Protein AF-A0A3N0ZU14-F1 (afdb_monomer_lite)

Sequence (178 aa):
MDIITRIRNKILKRQKFTYKHPNNILRYSILSLTILFWITGIISFVTLLDPFSIFGRISNTLLLPLYVYTNNILTSSLEFLNVYSLININHNNATLLVITLSLFYLFTVVVFSAFYGRQYCNLICPVGTFLGLLSRFSVLKITIDKDKCNLCGACEKVCKAYCIDSKNMKLDFDRCVS

Radius of gyration: 22.91 Å; chains: 1; bounding box: 48×40×72 Å

Secondary structure (DSSP, 8-state):
--HHHHHHHHHHSS---------HHHHHHHHHHHHHHHHTT-HHHHHHH-HHHHHHHHHHHHHHHHHHHHHHHHHHHHHTTT---SPPPPP----HHHHHHHHHHHHHHHHHHHHHTTHHHHHT-HHHHHHHHHHTT-S------TTT-----HHHHH-TT--EETTTTEE-TTT---

Structure (mmCIF, N/CA/C/O backbone):
data_AF-A0A3N0ZU14-F1
#
_entry.id   AF-A0A3N0ZU14-F1
#
loop_
_atom_site.group_PDB
_atom_site.id
_atom_site.type_symbol
_atom_site.label_atom_id
_atom_site.label_alt_id
_atom_site.label_comp_id
_atom_site.label_asym_id
_atom_site.label_entity_id
_atom_site.label_seq_id
_atom_site.pdbx_PDB_ins_code
_atom_site.Cartn_x
_atom_site.Cartn_y
_atom_site.Cartn_z
_atom_site.occupancy
_atom_site.B_iso_or_equiv
_atom_site.auth_seq_id
_atom_site.auth_comp_id
_atom_site.auth_asym_id
_atom_site.auth_atom_id
_atom_site.pdbx_PDB_model_num
ATOM 1 N N . MET A 1 1 ? -15.808 -12.442 0.387 1.00 51.56 1 MET A N 1
ATOM 2 C CA . MET A 1 1 ? -14.533 -13.112 0.737 1.00 51.56 1 MET A CA 1
ATOM 3 C C . MET A 1 1 ? -13.756 -13.303 -0.553 1.00 51.56 1 MET A C 1
ATOM 5 O O . MET A 1 1 ? -14.198 -14.077 -1.390 1.00 51.56 1 MET A O 1
ATOM 9 N N . ASP A 1 2 ? -12.661 -12.572 -0.745 1.00 63.81 2 ASP A N 1
ATOM 10 C CA . ASP A 1 2 ? -11.817 -12.672 -1.944 1.00 63.81 2 ASP A CA 1
ATOM 11 C C . ASP A 1 2 ? -11.182 -14.062 -2.088 1.00 63.81 2 ASP A C 1
ATOM 13 O O . ASP A 1 2 ? -10.878 -14.708 -1.076 1.00 63.81 2 ASP A O 1
ATOM 17 N N . ILE A 1 3 ? -10.913 -14.492 -3.330 1.00 68.38 3 ILE A N 1
ATOM 18 C CA . ILE A 1 3 ? -10.226 -15.760 -3.660 1.00 68.38 3 ILE A CA 1
ATOM 19 C C . ILE A 1 3 ? -8.973 -15.961 -2.790 1.00 68.38 3 ILE A C 1
ATOM 21 O O . ILE A 1 3 ? -8.776 -17.027 -2.208 1.00 68.38 3 ILE A O 1
ATOM 25 N N . ILE A 1 4 ? -8.193 -14.893 -2.606 1.00 66.75 4 ILE A N 1
ATOM 26 C CA . ILE A 1 4 ? -6.950 -14.880 -1.826 1.00 66.75 4 ILE A CA 1
ATOM 27 C C . ILE A 1 4 ? -7.231 -15.209 -0.354 1.00 66.75 4 ILE A C 1
ATOM 29 O O . ILE A 1 4 ? -6.570 -16.058 0.240 1.00 66.75 4 ILE A O 1
ATOM 33 N N . THR A 1 5 ? -8.269 -14.606 0.237 1.00 65.38 5 THR A N 1
ATOM 34 C CA . THR A 1 5 ? -8.667 -14.905 1.624 1.00 65.38 5 THR A CA 1
ATOM 35 C C . THR A 1 5 ? -9.225 -16.317 1.796 1.00 65.38 5 THR A C 1
ATOM 37 O O . THR A 1 5 ? -9.016 -16.927 2.844 1.00 65.38 5 THR A O 1
ATOM 40 N N . ARG A 1 6 ? -9.880 -16.873 0.768 1.00 66.19 6 ARG A N 1
ATOM 41 C CA . ARG A 1 6 ? -10.397 -18.248 0.781 1.00 66.19 6 ARG A CA 1
ATOM 42 C C . ARG A 1 6 ? -9.266 -19.277 0.730 1.00 66.19 6 ARG A C 1
ATOM 44 O O . ARG A 1 6 ? -9.274 -20.215 1.524 1.00 66.19 6 ARG A O 1
ATOM 51 N N . ILE A 1 7 ? -8.276 -19.066 -0.139 1.00 70.75 7 ILE A N 1
ATOM 52 C CA . ILE A 1 7 ? -7.064 -19.896 -0.232 1.00 70.75 7 ILE A CA 1
ATOM 53 C C . ILE A 1 7 ? -6.267 -19.809 1.073 1.00 70.75 7 ILE A C 1
ATOM 55 O O . ILE A 1 7 ? -5.935 -20.835 1.666 1.00 70.75 7 ILE A O 1
ATOM 59 N N . ARG A 1 8 ? -6.057 -18.595 1.594 1.00 67.56 8 ARG A N 1
ATOM 60 C CA . ARG A 1 8 ? -5.366 -18.373 2.869 1.00 67.56 8 ARG A CA 1
ATOM 61 C C . ARG A 1 8 ? -6.048 -19.089 4.032 1.00 67.56 8 ARG A C 1
ATOM 63 O O . ARG A 1 8 ? -5.374 -19.771 4.790 1.00 67.56 8 ARG A O 1
ATOM 70 N N . ASN A 1 9 ? -7.369 -18.980 4.176 1.00 65.56 9 ASN A N 1
ATOM 71 C CA . ASN A 1 9 ? -8.090 -19.652 5.263 1.00 65.56 9 ASN A CA 1
ATOM 72 C C . ASN A 1 9 ? -8.055 -21.185 5.129 1.00 65.56 9 ASN A C 1
ATOM 74 O O . ASN A 1 9 ? -8.101 -21.880 6.143 1.00 65.56 9 ASN A O 1
ATOM 78 N N . LYS A 1 10 ? -7.923 -21.708 3.902 1.00 68.69 10 LYS A N 1
ATOM 79 C CA . LYS A 1 10 ? -7.734 -23.141 3.640 1.00 68.69 10 LYS A CA 1
ATOM 80 C C . LYS A 1 10 ? -6.349 -23.631 4.090 1.00 68.69 10 LYS A C 1
ATOM 82 O O . LYS A 1 10 ? -6.257 -24.733 4.619 1.00 68.69 10 LYS A O 1
ATOM 87 N N . ILE A 1 11 ? -5.312 -22.802 3.932 1.00 69.31 11 ILE A N 1
ATOM 88 C CA . ILE A 1 11 ? -3.919 -23.120 4.297 1.00 69.31 11 ILE A CA 1
ATOM 89 C C . ILE A 1 11 ? -3.640 -22.853 5.787 1.00 69.31 11 ILE A C 1
ATOM 91 O O . ILE A 1 11 ? -3.083 -23.699 6.475 1.00 69.31 11 ILE A O 1
ATOM 95 N N . LEU A 1 12 ? -4.053 -21.697 6.313 1.00 64.50 12 LEU A N 1
ATOM 96 C CA . LEU A 1 12 ? -3.675 -21.212 7.6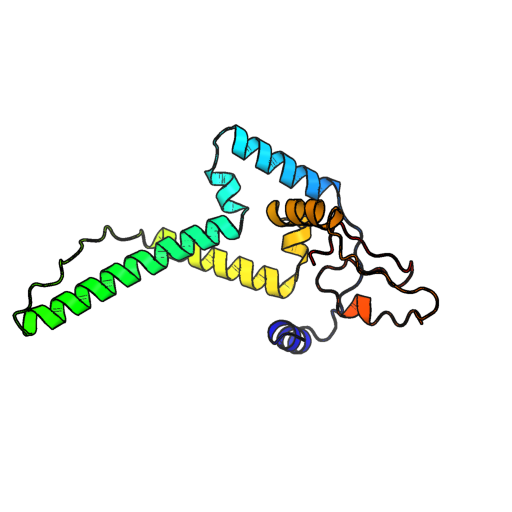49 1.00 64.50 12 LEU A CA 1
ATOM 97 C C . LEU A 1 12 ? -4.699 -21.506 8.757 1.00 64.50 12 LEU A C 1
ATOM 99 O O . LEU A 1 12 ? -4.413 -21.166 9.900 1.00 64.50 12 LEU A O 1
ATOM 103 N N . LYS A 1 13 ? -5.863 -22.105 8.439 1.00 54.28 13 LYS A N 1
ATOM 104 C CA . LYS A 1 13 ? -6.974 -22.610 9.296 1.00 54.28 13 LYS A CA 1
ATOM 105 C C . LYS A 1 13 ? -7.464 -21.785 10.514 1.00 54.28 13 LYS A C 1
ATOM 107 O O . LYS A 1 13 ? -8.543 -22.086 11.015 1.00 54.28 13 LYS A O 1
ATOM 112 N N . ARG A 1 14 ? -6.757 -20.769 11.024 1.00 55.06 14 ARG A N 1
ATOM 113 C CA . ARG A 1 14 ? -7.000 -20.173 12.354 1.00 55.06 14 ARG A CA 1
ATOM 114 C C . ARG A 1 14 ? -6.779 -18.667 12.493 1.00 55.06 14 ARG A C 1
ATOM 116 O O . ARG A 1 14 ? -7.249 -18.114 13.482 1.00 55.06 14 ARG A O 1
ATOM 123 N N . GLN A 1 15 ? -6.144 -17.969 11.554 1.00 58.25 15 GLN A N 1
ATOM 124 C CA . GLN A 1 15 ? -5.948 -16.522 11.721 1.00 58.25 15 GLN A CA 1
ATOM 125 C C . GLN A 1 15 ? -7.158 -15.718 11.233 1.00 58.25 15 GLN A C 1
ATOM 127 O O . GLN A 1 15 ? -7.334 -15.457 10.0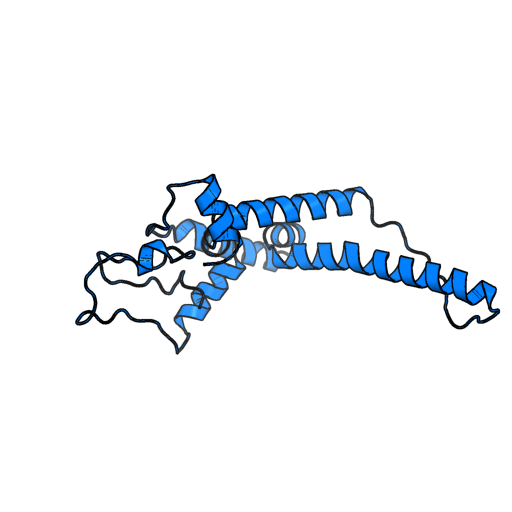41 1.00 58.25 15 GLN A O 1
ATOM 132 N N . LYS A 1 16 ? -8.006 -15.331 12.189 1.00 66.06 16 LYS A N 1
ATOM 133 C CA . LYS A 1 16 ? -9.033 -14.301 12.006 1.00 66.06 16 LYS A CA 1
ATOM 134 C C . LYS A 1 16 ? -8.376 -12.933 12.192 1.00 66.06 16 LYS A C 1
ATOM 136 O O . LYS A 1 16 ? -7.474 -12.795 13.012 1.00 66.06 16 LYS A O 1
ATOM 141 N N . PHE A 1 17 ? -8.803 -11.942 11.415 1.00 74.88 17 PHE A N 1
ATOM 142 C CA . PHE A 1 17 ? -8.347 -10.570 11.611 1.00 74.88 17 PHE A CA 1
ATOM 143 C C . PHE A 1 17 ? -8.814 -10.101 13.005 1.00 74.88 17 PHE A C 1
ATOM 145 O O . PHE A 1 17 ? -9.983 -10.266 13.339 1.00 74.88 17 PHE A O 1
ATOM 152 N N . THR A 1 18 ? -7.903 -9.609 13.845 1.00 76.62 18 THR A N 1
ATOM 153 C CA . THR A 1 18 ? -8.192 -9.127 15.210 1.00 76.62 18 THR A CA 1
ATOM 154 C C . THR A 1 18 ? -7.583 -7.757 15.400 1.00 76.62 18 THR A C 1
ATOM 156 O O . THR A 1 18 ? -6.423 -7.565 15.026 1.00 76.62 18 THR A O 1
ATOM 159 N N . TYR A 1 19 ? -8.325 -6.831 15.997 1.00 81.12 19 TYR A N 1
ATOM 160 C CA . TYR A 1 19 ? -7.886 -5.458 16.203 1.00 81.12 19 TYR A CA 1
ATOM 161 C C . TYR A 1 19 ? -6.466 -5.392 16.789 1.00 81.12 19 TYR A C 1
ATOM 163 O O . TYR A 1 19 ? -6.117 -6.121 17.719 1.00 81.12 19 TYR A O 1
ATOM 171 N N . LYS A 1 20 ? -5.630 -4.520 16.218 1.00 80.00 20 LYS A N 1
ATOM 172 C CA . LYS A 1 20 ? -4.247 -4.305 16.658 1.00 80.00 20 LYS A CA 1
ATOM 173 C C . LYS A 1 20 ? -4.043 -2.820 16.909 1.00 80.00 20 LYS A C 1
ATOM 175 O O . LYS A 1 20 ? -4.450 -2.007 16.084 1.00 80.00 20 LYS A O 1
ATOM 180 N N . HIS A 1 21 ? -3.399 -2.456 18.013 1.00 76.12 21 HIS A N 1
ATOM 181 C CA . HIS A 1 21 ? -3.142 -1.052 18.342 1.00 76.12 21 HIS A CA 1
ATOM 182 C C . HIS A 1 21 ? -2.187 -0.407 17.313 1.00 76.12 21 HIS A C 1
ATOM 184 O O . HIS A 1 21 ? -1.298 -1.107 16.811 1.00 76.12 21 HIS A O 1
ATOM 190 N N . PRO A 1 22 ? -2.360 0.877 16.939 1.00 73.38 22 PRO A N 1
ATOM 191 C CA . PRO A 1 22 ? -1.474 1.511 15.975 1.00 73.38 22 PRO A CA 1
ATOM 192 C C . PRO A 1 22 ? -0.175 1.988 16.627 1.00 73.38 22 PRO A C 1
ATOM 194 O O . PRO A 1 22 ? -0.191 2.594 17.698 1.00 73.38 22 PRO A O 1
ATOM 197 N N . ASN A 1 23 ? 0.940 1.797 15.916 1.00 79.00 23 ASN A N 1
ATOM 198 C CA . ASN A 1 23 ? 2.221 2.423 16.240 1.00 79.00 23 ASN A CA 1
ATOM 199 C C . ASN A 1 23 ? 2.379 3.704 15.414 1.00 79.00 23 ASN A C 1
ATOM 201 O O . ASN A 1 23 ? 3.043 3.711 14.376 1.00 79.00 23 ASN A O 1
ATOM 205 N N . ASN A 1 24 ? 1.761 4.791 15.879 1.00 78.56 24 ASN A N 1
ATOM 206 C CA . ASN A 1 24 ? 1.780 6.084 15.185 1.00 78.56 24 ASN A CA 1
ATOM 207 C C . ASN A 1 24 ? 3.207 6.628 14.988 1.00 78.56 24 ASN A C 1
ATOM 209 O O . ASN A 1 24 ? 3.485 7.241 13.963 1.00 78.56 24 ASN A O 1
ATOM 213 N N . ILE A 1 25 ? 4.123 6.335 15.918 1.00 84.06 25 ILE A N 1
ATOM 214 C CA . ILE A 1 25 ? 5.535 6.744 15.843 1.00 84.06 25 ILE A CA 1
ATOM 215 C C . ILE A 1 25 ? 6.195 6.227 14.560 1.00 84.06 25 ILE A C 1
ATOM 217 O O . ILE A 1 25 ? 6.768 7.008 13.808 1.00 84.06 25 ILE A O 1
ATOM 221 N N . LEU A 1 26 ? 6.070 4.927 14.270 1.00 80.81 26 LEU A N 1
ATOM 222 C CA . LEU A 1 26 ? 6.661 4.323 13.069 1.00 80.81 26 LEU A CA 1
ATOM 223 C C . LEU A 1 26 ? 6.053 4.910 11.796 1.00 80.81 26 LEU A C 1
ATOM 225 O O . LEU A 1 26 ? 6.763 5.226 10.847 1.00 80.81 26 LEU A O 1
ATOM 229 N N . ARG A 1 27 ? 4.735 5.107 11.810 1.00 79.38 27 ARG A N 1
ATOM 230 C CA . ARG A 1 27 ? 3.978 5.618 10.671 1.00 79.38 27 ARG A CA 1
ATOM 231 C C . ARG A 1 27 ? 4.424 7.029 10.270 1.00 79.38 27 ARG A C 1
ATOM 233 O O . ARG A 1 27 ? 4.731 7.274 9.105 1.00 79.38 27 ARG A O 1
ATOM 240 N N . TYR A 1 28 ? 4.499 7.943 11.237 1.00 84.50 28 TYR A N 1
ATOM 241 C CA . TYR A 1 28 ? 4.945 9.315 10.986 1.00 84.50 28 TYR A CA 1
ATOM 242 C C . TYR A 1 28 ? 6.455 9.409 10.756 1.00 84.50 28 TYR A C 1
ATOM 244 O O . TYR A 1 28 ? 6.885 10.260 9.983 1.00 84.50 28 TYR A O 1
ATOM 252 N N . SER A 1 29 ? 7.254 8.520 11.356 1.00 84.88 29 SER A N 1
ATOM 253 C CA . SER A 1 29 ? 8.693 8.433 11.085 1.00 84.88 29 SER A CA 1
ATOM 254 C C . SER A 1 29 ? 8.967 8.072 9.624 1.00 84.88 29 SER A C 1
ATOM 256 O O . SER A 1 29 ? 9.731 8.777 8.969 1.00 84.88 29 SER A O 1
ATOM 258 N N . ILE A 1 30 ? 8.289 7.052 9.083 1.00 83.00 30 ILE A N 1
ATOM 259 C CA . ILE A 1 30 ? 8.439 6.646 7.678 1.00 83.00 30 ILE A CA 1
ATOM 260 C C . ILE A 1 30 ? 7.966 7.759 6.737 1.00 83.00 30 ILE A C 1
ATOM 262 O O . ILE A 1 30 ? 8.676 8.092 5.792 1.00 83.00 30 ILE A O 1
ATOM 266 N N . LEU A 1 31 ? 6.815 8.385 7.015 1.00 83.19 31 LEU A N 1
ATOM 267 C CA . LEU A 1 31 ? 6.319 9.496 6.197 1.00 83.19 31 LEU A CA 1
ATOM 268 C C . LEU A 1 31 ? 7.277 10.699 6.224 1.00 83.19 31 LEU A C 1
ATOM 270 O O . LEU A 1 31 ? 7.630 11.221 5.169 1.00 83.19 31 LEU A O 1
ATOM 274 N N . SER A 1 32 ? 7.757 11.101 7.403 1.00 85.88 32 SER A N 1
ATOM 275 C CA . SER A 1 32 ? 8.721 12.200 7.543 1.00 85.88 32 SER A CA 1
ATOM 276 C C . SER A 1 32 ? 10.026 11.907 6.797 1.00 85.88 32 SER A C 1
ATOM 278 O O . SER A 1 32 ? 10.504 12.736 6.023 1.00 85.88 32 SER A O 1
ATOM 280 N N . LEU A 1 33 ? 10.553 10.686 6.942 1.00 86.19 33 LEU A N 1
ATOM 281 C CA . LEU A 1 33 ? 11.754 10.238 6.243 1.00 86.19 33 LEU A CA 1
ATOM 282 C C . LEU A 1 33 ? 11.568 10.267 4.717 1.00 86.19 33 LEU A C 1
ATOM 284 O O . LEU A 1 33 ? 12.461 10.708 3.997 1.00 86.19 33 LEU A O 1
ATOM 288 N N . THR A 1 34 ? 10.401 9.849 4.216 1.00 80.44 34 THR A N 1
ATOM 289 C CA . THR A 1 34 ? 10.111 9.893 2.773 1.00 80.44 34 THR A CA 1
ATOM 290 C C . THR A 1 34 ? 10.028 11.317 2.235 1.00 80.44 34 THR A C 1
ATOM 292 O O . THR A 1 34 ? 10.580 11.582 1.172 1.00 80.44 34 THR A O 1
ATOM 295 N N . ILE A 1 35 ? 9.432 12.252 2.985 1.00 83.12 35 ILE A N 1
ATOM 296 C CA . ILE A 1 35 ? 9.383 13.674 2.613 1.00 83.12 35 ILE A CA 1
ATOM 297 C C . ILE A 1 35 ? 10.794 14.271 2.590 1.00 83.12 35 ILE A C 1
ATOM 299 O O . ILE A 1 35 ? 11.144 14.972 1.644 1.00 83.12 35 ILE A O 1
ATOM 303 N N . LEU A 1 36 ? 11.629 13.950 3.582 1.00 85.44 36 LEU A N 1
ATOM 304 C CA . LEU A 1 36 ? 13.026 14.390 3.635 1.00 85.44 36 LEU A CA 1
ATOM 305 C C . LEU A 1 36 ? 13.833 13.906 2.428 1.00 85.44 36 LEU A C 1
ATOM 307 O O . LEU A 1 36 ? 14.517 14.709 1.800 1.00 85.44 36 LEU A O 1
ATOM 311 N N . PHE A 1 37 ? 13.731 12.623 2.067 1.00 82.12 37 PHE A N 1
ATOM 312 C CA . PHE A 1 37 ? 14.411 12.095 0.880 1.00 82.12 37 PHE A CA 1
ATOM 313 C C . PHE A 1 37 ? 13.889 12.691 -0.430 1.00 82.12 37 PHE A C 1
ATOM 315 O O . PHE A 1 37 ? 14.648 12.837 -1.389 1.00 82.12 37 PHE A O 1
ATOM 322 N N . TRP A 1 38 ? 12.605 13.050 -0.469 1.00 78.69 38 TRP A N 1
ATOM 323 C CA . TRP A 1 38 ? 12.013 13.737 -1.611 1.00 78.69 38 TRP A CA 1
ATOM 324 C C . TRP 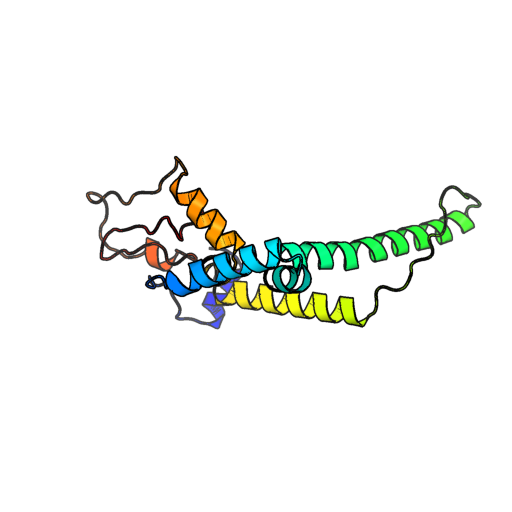A 1 38 ? 12.580 15.157 -1.762 1.00 78.69 38 TRP A C 1
ATOM 326 O O . TRP A 1 38 ? 12.972 15.541 -2.861 1.00 78.69 38 TRP A O 1
ATOM 336 N N . ILE A 1 39 ? 12.719 15.901 -0.656 1.00 83.69 39 ILE A N 1
ATOM 337 C CA . ILE A 1 39 ? 13.303 17.255 -0.630 1.00 83.69 39 ILE A CA 1
ATOM 338 C C . ILE A 1 39 ? 14.794 17.241 -0.994 1.00 83.69 39 ILE A C 1
ATOM 340 O O . ILE A 1 39 ? 15.262 18.128 -1.701 1.00 83.69 39 ILE A O 1
ATOM 344 N N . THR A 1 40 ? 15.550 16.240 -0.537 1.00 83.62 40 THR A N 1
ATOM 345 C CA . THR A 1 40 ? 16.998 16.145 -0.799 1.00 83.62 40 THR A CA 1
ATOM 346 C C . THR A 1 40 ? 17.332 15.647 -2.209 1.00 83.62 40 THR A C 1
ATOM 348 O O . THR A 1 40 ? 18.505 15.590 -2.571 1.00 83.62 40 THR A O 1
ATOM 351 N N . GLY A 1 41 ? 16.328 15.284 -3.018 1.00 75.19 41 GLY A N 1
ATOM 352 C CA . GLY A 1 41 ? 16.513 14.807 -4.392 1.00 75.19 41 GLY A CA 1
ATOM 353 C C . GLY A 1 41 ? 17.015 13.362 -4.501 1.00 75.19 41 GLY A C 1
ATOM 354 O O . GLY A 1 41 ? 17.325 12.896 -5.599 1.00 75.19 41 GLY A O 1
ATOM 355 N N . ILE A 1 42 ? 17.067 12.610 -3.395 1.00 74.06 42 ILE A N 1
ATOM 356 C CA . ILE A 1 42 ? 17.527 11.212 -3.368 1.00 74.06 42 ILE A CA 1
ATOM 357 C C . ILE A 1 42 ? 16.338 10.290 -3.682 1.00 74.06 42 ILE A C 1
ATOM 359 O O . ILE A 1 42 ? 15.816 9.545 -2.851 1.00 74.06 42 ILE A O 1
ATOM 363 N N . ILE A 1 43 ? 15.898 10.341 -4.939 1.00 68.75 43 ILE A N 1
ATOM 364 C CA . ILE A 1 43 ? 14.711 9.630 -5.446 1.00 68.75 43 ILE A CA 1
ATOM 365 C C . ILE A 1 43 ? 14.896 8.097 -5.429 1.00 68.75 43 ILE A C 1
ATOM 367 O O . ILE A 1 43 ? 13.925 7.340 -5.365 1.00 68.75 43 ILE A O 1
ATOM 371 N N . SER A 1 44 ? 16.134 7.602 -5.420 1.00 65.56 44 SER A N 1
ATOM 372 C CA . SER A 1 44 ? 16.448 6.166 -5.468 1.00 65.56 44 SER A CA 1
ATOM 373 C C . SER A 1 44 ? 15.990 5.371 -4.236 1.00 65.56 44 SER A C 1
ATOM 375 O O . SER A 1 44 ? 15.626 4.208 -4.373 1.00 65.56 44 SER A O 1
ATOM 377 N N . PHE A 1 45 ? 15.961 5.977 -3.045 1.00 62.78 45 PHE A N 1
ATOM 378 C CA . PHE A 1 45 ? 15.523 5.290 -1.819 1.00 62.78 45 PHE A CA 1
ATOM 379 C C . PHE A 1 45 ? 13.999 5.302 -1.649 1.00 62.78 45 PHE A C 1
ATOM 381 O O . PHE A 1 45 ? 13.409 4.292 -1.269 1.00 62.78 45 PHE A O 1
ATOM 388 N N . VAL A 1 46 ? 13.350 6.414 -2.002 1.00 63.16 46 VAL A N 1
ATOM 389 C CA . VAL A 1 46 ? 11.881 6.542 -1.986 1.00 63.16 46 VAL A CA 1
ATOM 390 C C . VAL A 1 46 ? 11.250 5.583 -2.996 1.00 63.16 46 VAL A C 1
ATOM 392 O O . VAL A 1 46 ? 10.299 4.869 -2.689 1.00 63.16 46 VAL A O 1
ATOM 395 N N . THR A 1 47 ? 11.862 5.459 -4.176 1.00 63.41 47 THR A N 1
ATOM 396 C CA . THR A 1 47 ? 11.394 4.530 -5.212 1.00 63.41 47 THR A CA 1
ATOM 397 C C . THR A 1 47 ? 11.516 3.056 -4.833 1.00 63.41 47 THR A C 1
ATOM 399 O O . THR A 1 47 ? 10.838 2.257 -5.464 1.00 63.41 47 THR A O 1
ATOM 402 N N . LEU A 1 48 ? 12.311 2.679 -3.822 1.00 62.59 48 LEU A N 1
ATOM 403 C CA . LEU A 1 48 ? 12.379 1.300 -3.319 1.00 62.59 48 LEU A CA 1
ATOM 404 C C . LEU A 1 48 ? 11.278 0.986 -2.284 1.00 62.59 48 LEU A C 1
ATOM 406 O O . LEU A 1 48 ? 10.837 -0.159 -2.149 1.00 62.59 48 LEU A O 1
ATOM 410 N N . LEU A 1 49 ? 10.849 1.999 -1.528 1.00 62.84 49 LEU A N 1
ATOM 411 C CA . LEU A 1 49 ? 9.828 1.860 -0.487 1.00 62.84 49 LEU A CA 1
ATOM 412 C C . LEU A 1 49 ? 8.402 1.968 -1.043 1.00 62.84 49 LEU A C 1
ATOM 414 O O . LEU A 1 49 ? 7.475 1.416 -0.450 1.00 62.84 49 LEU A O 1
ATOM 418 N N . ASP A 1 50 ? 8.230 2.649 -2.179 1.00 68.25 50 ASP A N 1
ATOM 419 C CA . ASP A 1 50 ? 6.921 2.874 -2.781 1.00 68.25 50 ASP A CA 1
ATOM 420 C C . ASP A 1 50 ? 6.533 1.765 -3.773 1.00 68.25 50 ASP A C 1
ATOM 422 O O . ASP A 1 50 ? 7.063 1.713 -4.891 1.00 68.25 50 ASP A O 1
ATOM 426 N N . PRO A 1 51 ? 5.529 0.924 -3.449 1.00 64.94 51 PRO A N 1
ATOM 427 C CA . PRO A 1 51 ? 5.085 -0.147 -4.341 1.00 64.94 51 PRO A CA 1
ATOM 428 C C . PRO A 1 51 ? 4.559 0.388 -5.683 1.00 64.94 51 PRO A C 1
ATOM 430 O O . PRO A 1 51 ? 4.648 -0.303 -6.695 1.00 64.94 51 PRO A O 1
ATOM 433 N N . PHE A 1 52 ? 4.064 1.632 -5.719 1.00 65.12 52 PHE A N 1
ATOM 434 C CA . PHE A 1 52 ? 3.610 2.297 -6.944 1.00 65.12 52 PHE A CA 1
ATOM 435 C C . PHE A 1 52 ? 4.761 2.668 -7.885 1.00 65.12 52 PHE A C 1
ATOM 437 O O . PHE A 1 52 ? 4.659 2.447 -9.091 1.00 65.12 52 PHE A O 1
ATOM 444 N N . SER A 1 53 ? 5.874 3.173 -7.349 1.00 68.69 53 SER A N 1
ATOM 445 C CA . SER A 1 53 ? 7.062 3.494 -8.152 1.00 68.69 53 SER A CA 1
ATOM 446 C C . SER A 1 53 ? 7.678 2.235 -8.756 1.00 68.69 53 SER A C 1
ATOM 448 O O . SER A 1 53 ? 8.095 2.231 -9.915 1.00 68.69 53 SER A O 1
ATOM 450 N N . ILE A 1 54 ? 7.680 1.139 -7.997 1.00 70.38 54 ILE A N 1
ATOM 451 C CA . ILE A 1 54 ? 8.196 -0.147 -8.470 1.00 70.38 54 ILE A CA 1
ATOM 452 C C . ILE A 1 54 ? 7.259 -0.762 -9.494 1.00 70.38 54 ILE A C 1
ATOM 454 O O . ILE A 1 54 ? 7.734 -1.236 -10.521 1.00 70.38 54 ILE A O 1
ATOM 458 N N . PHE A 1 55 ? 5.944 -0.671 -9.292 1.00 70.56 55 PHE A N 1
ATOM 459 C CA . PHE A 1 55 ? 4.974 -1.062 -10.310 1.00 70.56 55 PHE A CA 1
ATOM 460 C C . PHE A 1 55 ? 5.171 -0.292 -11.623 1.00 70.56 55 PHE A C 1
ATOM 462 O O . PHE A 1 55 ? 5.165 -0.903 -12.691 1.00 70.56 55 PHE A O 1
ATOM 469 N N . GLY A 1 56 ? 5.407 1.023 -11.562 1.00 71.44 56 GLY A N 1
ATOM 470 C CA . GLY A 1 56 ? 5.705 1.838 -12.742 1.00 71.44 56 GLY A CA 1
ATOM 471 C C . GLY A 1 56 ? 6.981 1.387 -13.458 1.00 71.44 56 GLY A C 1
ATOM 472 O O . GLY A 1 56 ? 6.978 1.220 -14.676 1.00 71.44 56 GLY A O 1
ATOM 473 N N . ARG A 1 57 ? 8.054 1.100 -12.707 1.00 72.25 57 ARG A N 1
ATOM 474 C CA . ARG A 1 57 ? 9.309 0.570 -13.266 1.00 72.25 57 ARG A CA 1
ATOM 475 C C . ARG A 1 57 ? 9.126 -0.816 -13.865 1.00 72.25 57 ARG A C 1
ATOM 477 O O . ARG A 1 57 ? 9.537 -1.013 -14.998 1.00 72.25 57 ARG A O 1
ATOM 484 N N . ILE A 1 58 ? 8.471 -1.741 -13.169 1.00 70.31 58 ILE A N 1
ATOM 485 C CA . ILE A 1 58 ? 8.133 -3.077 -13.679 1.00 70.31 58 ILE A CA 1
ATOM 486 C C . ILE A 1 58 ? 7.341 -2.959 -14.982 1.00 70.31 58 ILE A C 1
ATOM 488 O O . ILE A 1 58 ? 7.692 -3.599 -15.968 1.00 70.31 58 ILE A O 1
ATOM 492 N N . SER A 1 59 ? 6.306 -2.115 -14.993 1.00 76.31 59 SER A N 1
ATOM 493 C CA . SER A 1 59 ? 5.443 -1.915 -16.157 1.00 76.31 59 SER A CA 1
ATOM 494 C C . SER A 1 59 ? 6.246 -1.397 -17.340 1.00 76.31 59 SER A C 1
ATOM 496 O O . SER A 1 59 ? 6.165 -1.976 -18.413 1.00 76.31 59 SER A O 1
ATOM 498 N N . ASN A 1 60 ? 7.093 -0.385 -17.145 1.00 73.25 60 ASN A N 1
ATOM 499 C CA . ASN A 1 60 ? 7.938 0.122 -18.225 1.00 73.25 60 ASN A CA 1
ATOM 500 C C . ASN A 1 60 ? 8.982 -0.916 -18.670 1.00 73.25 60 ASN A C 1
ATOM 502 O O . ASN A 1 60 ? 9.181 -1.120 -19.859 1.00 73.25 60 ASN A O 1
ATOM 506 N N . THR A 1 61 ? 9.598 -1.631 -17.727 1.00 73.69 61 THR A N 1
ATOM 507 C CA . THR A 1 61 ? 10.640 -2.632 -18.018 1.00 73.69 61 THR A CA 1
ATOM 508 C C . THR A 1 61 ? 10.082 -3.871 -18.724 1.00 73.69 61 THR A C 1
ATOM 510 O O . THR A 1 61 ? 10.835 -4.554 -19.402 1.00 73.69 61 THR A O 1
ATOM 513 N N . LEU A 1 62 ? 8.788 -4.179 -18.588 1.00 72.81 62 LEU A N 1
ATOM 514 C CA . LEU A 1 62 ? 8.139 -5.307 -19.269 1.00 72.81 62 LEU A CA 1
ATOM 515 C C . LEU A 1 62 ? 7.386 -4.891 -20.537 1.00 72.81 62 LEU A C 1
ATOM 517 O O . LEU A 1 62 ? 7.502 -5.566 -21.555 1.00 72.81 62 LEU A O 1
ATOM 521 N N . LEU A 1 63 ? 6.621 -3.797 -20.499 1.00 78.12 63 LEU A N 1
ATOM 522 C CA . LEU A 1 63 ? 5.765 -3.384 -21.616 1.00 78.12 63 LEU A CA 1
ATOM 523 C C . LEU A 1 63 ? 6.573 -2.828 -22.787 1.00 78.12 63 LEU A C 1
ATOM 525 O O . LEU A 1 63 ? 6.229 -3.114 -23.929 1.00 78.12 63 LEU A O 1
ATOM 529 N N . LEU A 1 64 ? 7.653 -2.082 -22.526 1.00 77.62 64 LEU A N 1
ATOM 530 C CA . LEU A 1 64 ? 8.512 -1.539 -23.584 1.00 77.62 64 LEU A CA 1
ATOM 531 C C . LEU A 1 64 ? 9.185 -2.639 -24.420 1.00 77.62 64 LEU A C 1
ATOM 533 O O . LEU A 1 64 ? 9.022 -2.612 -25.640 1.00 77.62 64 LEU A O 1
ATOM 537 N N . PRO A 1 65 ? 9.887 -3.632 -23.835 1.00 75.94 65 PRO A N 1
ATOM 538 C CA . PRO A 1 65 ? 10.486 -4.685 -24.644 1.00 75.94 65 PRO A CA 1
ATOM 539 C C . PRO A 1 65 ? 9.446 -5.580 -25.299 1.00 75.94 65 PRO A C 1
ATOM 541 O O . PRO A 1 65 ? 9.666 -6.008 -26.427 1.00 75.94 65 PRO A O 1
ATOM 544 N N . LEU A 1 66 ? 8.305 -5.823 -24.646 1.00 78.38 66 LEU A N 1
ATOM 545 C CA . LEU A 1 66 ? 7.205 -6.558 -25.263 1.00 78.38 66 LEU A CA 1
ATOM 546 C C . LEU A 1 66 ? 6.702 -5.831 -26.518 1.00 78.38 66 LEU A C 1
ATOM 548 O O . LEU A 1 66 ? 6.559 -6.464 -27.556 1.00 78.38 66 LEU A O 1
ATOM 552 N N . TYR A 1 67 ? 6.493 -4.513 -26.437 1.00 82.12 67 TYR A N 1
ATOM 553 C CA . TYR A 1 67 ? 6.054 -3.685 -27.561 1.00 82.12 67 TYR A CA 1
ATOM 554 C C . TYR A 1 67 ? 7.071 -3.667 -28.707 1.00 82.12 67 TYR A C 1
ATOM 556 O O . TYR A 1 67 ? 6.703 -3.805 -29.870 1.00 82.12 67 TYR A O 1
ATOM 564 N N . VAL A 1 68 ? 8.363 -3.526 -28.397 1.00 80.25 68 VAL A N 1
ATOM 565 C CA . VAL A 1 68 ? 9.403 -3.536 -29.434 1.00 80.25 68 VAL A CA 1
ATOM 566 C C . VAL A 1 68 ? 9.537 -4.924 -30.064 1.00 80.25 68 VAL A C 1
ATOM 568 O O . VAL A 1 68 ? 9.657 -5.035 -31.280 1.00 80.25 68 VAL A O 1
ATOM 571 N N . TYR A 1 69 ? 9.449 -5.990 -29.268 1.00 81.69 69 TYR A N 1
ATOM 572 C CA . TYR A 1 69 ? 9.496 -7.363 -29.765 1.00 81.69 69 TYR A CA 1
ATOM 573 C C . TYR A 1 69 ? 8.306 -7.690 -30.673 1.00 81.69 69 TYR A C 1
ATOM 575 O O . TYR A 1 69 ? 8.500 -8.241 -31.756 1.00 81.69 69 TYR A O 1
ATOM 583 N N . THR A 1 70 ? 7.082 -7.312 -30.283 1.00 80.44 70 THR A N 1
ATOM 584 C CA . THR A 1 70 ? 5.901 -7.504 -31.135 1.00 80.44 70 THR A CA 1
ATOM 585 C C . THR A 1 70 ? 6.005 -6.680 -32.411 1.00 80.44 70 THR A C 1
ATOM 587 O O . THR A 1 70 ? 5.713 -7.210 -33.479 1.00 80.44 70 THR A O 1
ATOM 590 N N . ASN A 1 71 ? 6.484 -5.434 -32.331 1.00 84.44 71 ASN A N 1
ATOM 591 C CA . ASN A 1 71 ? 6.701 -4.592 -33.504 1.00 84.44 71 ASN A CA 1
ATOM 592 C C . ASN A 1 71 ? 7.743 -5.195 -34.467 1.00 84.44 71 ASN A C 1
ATOM 594 O O . ASN A 1 71 ? 7.509 -5.239 -35.672 1.00 84.44 71 ASN A O 1
ATOM 598 N N . ASN A 1 72 ? 8.854 -5.734 -33.957 1.00 82.38 72 ASN A N 1
ATOM 599 C CA . ASN A 1 72 ? 9.910 -6.328 -34.787 1.00 82.38 72 ASN A CA 1
ATOM 600 C C . ASN A 1 72 ? 9.486 -7.683 -35.404 1.00 82.38 72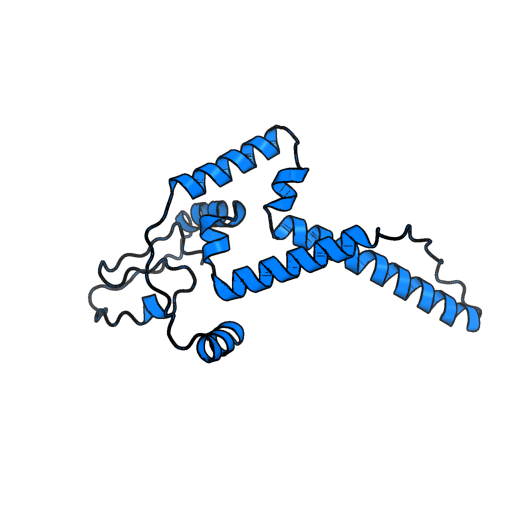 ASN A C 1
ATOM 602 O O . ASN A 1 72 ? 9.804 -7.952 -36.565 1.00 82.38 72 ASN A O 1
ATOM 606 N N . ILE A 1 73 ? 8.700 -8.511 -34.694 1.00 82.62 73 ILE A N 1
ATOM 607 C CA . ILE A 1 73 ? 8.065 -9.716 -35.276 1.00 82.62 73 ILE A CA 1
ATOM 608 C C . ILE A 1 73 ? 7.097 -9.334 -36.392 1.00 82.62 73 ILE A C 1
ATOM 610 O O . ILE A 1 73 ? 7.090 -9.954 -37.458 1.00 82.62 73 ILE A O 1
ATOM 614 N N . LEU A 1 74 ? 6.254 -8.332 -36.133 1.00 82.25 74 LEU A N 1
ATOM 615 C CA . LEU A 1 74 ? 5.254 -7.881 -37.089 1.00 82.25 74 LEU A CA 1
ATOM 616 C C . LEU A 1 74 ? 5.940 -7.323 -38.341 1.00 82.25 74 LEU A C 1
ATOM 618 O O . LEU A 1 74 ? 5.557 -7.679 -39.449 1.00 82.25 74 LEU A O 1
ATOM 622 N N . THR A 1 75 ? 7.019 -6.559 -38.161 1.00 76.94 75 THR A N 1
ATOM 623 C CA . THR A 1 75 ? 7.869 -6.069 -39.255 1.00 76.94 75 THR A CA 1
ATOM 624 C C . THR A 1 75 ? 8.457 -7.227 -40.063 1.00 76.94 75 THR A C 1
ATOM 626 O O . THR A 1 75 ? 8.278 -7.258 -41.274 1.00 76.94 75 THR A O 1
ATOM 629 N N . SER A 1 76 ? 9.027 -8.248 -39.411 1.00 76.50 76 SER A N 1
ATOM 630 C CA . SER A 1 76 ? 9.574 -9.435 -40.101 1.00 76.50 76 SER A CA 1
ATOM 631 C C . SER A 1 76 ? 8.508 -10.204 -40.901 1.00 76.50 76 SER A C 1
ATOM 633 O O . SER A 1 76 ? 8.784 -10.756 -41.963 1.00 76.50 76 SER A O 1
ATOM 635 N N . SER A 1 77 ? 7.267 -10.229 -40.405 1.00 77.62 77 SER A N 1
ATOM 636 C CA . SER A 1 77 ? 6.138 -10.891 -41.076 1.00 77.62 77 SER A CA 1
ATOM 637 C C . SER A 1 77 ? 5.589 -10.069 -42.250 1.00 77.62 77 SER A C 1
ATOM 639 O O . SER A 1 77 ? 5.146 -10.639 -43.244 1.00 77.62 77 SER A O 1
ATOM 641 N N . LEU A 1 78 ? 5.612 -8.735 -42.153 1.00 75.69 78 LEU A N 1
ATOM 642 C CA . LEU A 1 78 ? 5.166 -7.821 -43.213 1.00 75.69 78 LEU A CA 1
ATOM 643 C C . LEU A 1 78 ? 6.225 -7.612 -44.305 1.00 75.69 78 LEU A C 1
ATOM 645 O O . LEU A 1 78 ? 5.862 -7.387 -45.460 1.00 75.69 78 LEU A O 1
ATOM 649 N N . GLU A 1 79 ? 7.511 -7.750 -43.975 1.00 74.12 79 GLU A N 1
ATOM 650 C CA . GLU A 1 79 ? 8.608 -7.788 -44.949 1.00 74.12 79 GLU A CA 1
ATOM 651 C C . GLU A 1 79 ? 8.434 -8.952 -45.935 1.00 74.12 79 GLU A C 1
ATOM 653 O O . GLU A 1 79 ? 8.648 -8.773 -47.133 1.00 74.12 79 GLU A O 1
ATOM 658 N N . PHE A 1 80 ? 7.923 -10.104 -45.476 1.00 72.38 80 PHE A N 1
ATOM 659 C CA . PHE A 1 80 ? 7.556 -11.221 -46.358 1.00 72.38 80 PHE A CA 1
ATOM 660 C C . PHE A 1 80 ? 6.483 -10.839 -47.400 1.00 72.38 80 PHE A C 1
ATOM 662 O O . PHE A 1 80 ? 6.403 -11.446 -48.465 1.00 72.38 80 PHE A O 1
ATOM 669 N N . LEU A 1 81 ? 5.677 -9.811 -47.120 1.00 74.94 81 LEU A N 1
ATOM 670 C CA . LEU A 1 81 ? 4.605 -9.312 -47.985 1.00 74.94 81 LEU A CA 1
ATOM 671 C C . LEU A 1 81 ? 4.997 -8.041 -48.771 1.00 74.94 81 LEU A C 1
ATOM 673 O O . LEU A 1 81 ? 4.129 -7.441 -49.401 1.00 74.94 81 LEU A O 1
ATOM 677 N N . ASN A 1 82 ? 6.277 -7.632 -48.768 1.00 71.81 82 ASN A N 1
ATOM 678 C CA . ASN A 1 82 ? 6.786 -6.394 -49.391 1.00 71.81 82 ASN A CA 1
ATOM 679 C C . ASN A 1 82 ? 6.136 -5.087 -48.868 1.00 71.81 82 ASN A C 1
ATOM 681 O O . ASN A 1 82 ? 6.108 -4.076 -49.573 1.00 71.81 82 ASN A O 1
ATOM 685 N N . VAL A 1 83 ? 5.618 -5.069 -47.630 1.00 72.31 83 VAL A N 1
ATOM 686 C CA . VAL A 1 83 ? 4.998 -3.873 -47.025 1.00 72.31 83 VAL A CA 1
ATOM 687 C C . VAL A 1 83 ? 5.933 -3.251 -45.985 1.00 72.31 83 VAL A C 1
ATOM 689 O O . VAL A 1 83 ? 5.989 -3.682 -44.838 1.00 72.31 83 VAL A O 1
ATOM 692 N N . TYR A 1 84 ? 6.621 -2.171 -46.360 1.00 69.88 84 TYR A N 1
ATOM 693 C CA . TYR A 1 84 ? 7.584 -1.450 -45.507 1.00 69.88 84 TYR A CA 1
ATOM 694 C C . TYR A 1 84 ? 6.940 -0.374 -44.614 1.00 69.88 84 TYR A C 1
ATOM 696 O O . TYR A 1 84 ? 7.491 0.703 -44.404 1.00 69.88 84 TYR A O 1
ATOM 704 N N . SER A 1 85 ? 5.739 -0.642 -44.101 1.00 68.00 85 SER A N 1
ATOM 705 C CA . SER A 1 85 ? 5.000 0.308 -43.256 1.00 68.00 85 SER A CA 1
ATOM 706 C C . SER A 1 85 ? 5.553 0.416 -41.827 1.00 68.00 85 SER A C 1
ATOM 708 O O . SER A 1 85 ? 5.202 1.363 -41.124 1.00 68.00 85 SER A O 1
ATOM 710 N N . LEU A 1 86 ? 6.349 -0.552 -41.367 1.00 65.19 86 LEU A N 1
ATOM 711 C CA . LEU A 1 86 ? 6.811 -0.651 -39.981 1.00 65.19 86 LEU A CA 1
ATOM 712 C C . LEU A 1 86 ? 8.339 -0.591 -39.921 1.00 65.19 86 LEU A C 1
ATOM 714 O O . LEU A 1 86 ? 9.028 -1.171 -40.756 1.00 65.19 86 LEU A O 1
ATOM 718 N N . ILE A 1 87 ? 8.860 0.141 -38.936 1.00 69.25 87 ILE A N 1
ATOM 719 C CA . ILE A 1 87 ? 10.295 0.364 -38.740 1.00 69.25 87 ILE A CA 1
ATOM 720 C C . ILE A 1 87 ? 10.781 -0.592 -37.649 1.00 69.25 87 ILE A C 1
ATOM 722 O O . ILE A 1 87 ? 10.197 -0.635 -36.562 1.00 69.25 87 ILE A O 1
ATOM 726 N N . ASN A 1 88 ? 11.872 -1.313 -37.918 1.00 66.06 88 ASN A N 1
ATOM 727 C CA . ASN A 1 88 ? 12.580 -2.098 -36.910 1.00 66.06 88 ASN A CA 1
ATOM 728 C C . ASN A 1 88 ? 13.188 -1.157 -35.860 1.00 66.06 88 ASN A C 1
ATOM 730 O O . ASN A 1 88 ? 14.048 -0.329 -36.166 1.00 66.06 88 ASN A O 1
ATOM 734 N N . ILE A 1 89 ? 12.743 -1.285 -34.612 1.00 71.19 89 ILE A N 1
ATOM 735 C CA . ILE A 1 89 ? 13.256 -0.480 -33.503 1.00 71.19 89 ILE A CA 1
ATOM 736 C C . ILE A 1 89 ? 14.333 -1.306 -32.809 1.00 71.19 89 ILE A C 1
ATOM 738 O O . ILE A 1 89 ? 14.064 -2.389 -32.283 1.00 71.19 89 ILE A O 1
ATOM 742 N N . ASN A 1 90 ? 15.563 -0.796 -32.802 1.00 64.94 90 ASN A N 1
ATOM 743 C CA . ASN A 1 90 ? 16.652 -1.425 -32.071 1.00 64.94 90 ASN A CA 1
ATOM 744 C C . ASN A 1 90 ? 16.487 -1.121 -30.575 1.00 64.94 90 ASN A C 1
ATOM 746 O O . ASN A 1 90 ? 16.465 0.043 -30.172 1.00 64.94 90 ASN A O 1
ATOM 750 N N . HIS A 1 91 ? 16.341 -2.156 -29.749 1.00 62.69 91 HIS A N 1
ATOM 751 C CA . HIS A 1 91 ? 16.193 -1.997 -28.307 1.00 62.69 91 HIS A CA 1
ATOM 752 C C . HIS A 1 91 ? 17.516 -2.316 -27.616 1.00 62.69 91 HIS A C 1
ATOM 754 O O . HIS A 1 91 ? 18.017 -3.432 -27.708 1.00 62.69 91 HIS A O 1
ATOM 760 N N . ASN A 1 92 ? 18.048 -1.365 -26.843 1.00 61.47 92 ASN A N 1
ATOM 761 C CA . ASN A 1 92 ? 19.084 -1.680 -25.861 1.00 61.47 92 ASN A CA 1
ATOM 762 C C . ASN A 1 92 ? 18.501 -2.635 -24.821 1.00 61.47 92 ASN A C 1
ATOM 764 O O . ASN A 1 92 ? 17.617 -2.229 -24.070 1.00 61.47 92 ASN A O 1
ATOM 768 N N . ASN A 1 93 ? 18.989 -3.873 -24.790 1.00 57.22 93 ASN A N 1
ATOM 769 C CA . ASN A 1 93 ? 18.590 -4.913 -23.847 1.00 57.22 93 ASN A CA 1
ATOM 770 C C . ASN A 1 93 ? 18.382 -4.321 -22.448 1.00 57.22 93 ASN A C 1
ATOM 772 O O . ASN A 1 93 ? 19.339 -3.873 -21.814 1.00 57.22 93 ASN A O 1
ATOM 776 N N . ALA A 1 94 ? 17.139 -4.320 -21.959 1.00 59.56 94 ALA A N 1
ATOM 777 C CA . ALA A 1 94 ? 16.904 -4.120 -20.539 1.00 59.56 94 ALA A CA 1
ATOM 778 C C . ALA A 1 94 ? 17.760 -5.160 -19.806 1.00 59.56 94 ALA A C 1
ATOM 780 O O . ALA A 1 94 ? 17.636 -6.359 -20.065 1.00 59.56 94 ALA A O 1
ATOM 781 N N . THR A 1 95 ? 18.694 -4.702 -18.969 1.00 66.31 95 THR A N 1
ATOM 782 C CA . THR A 1 95 ? 19.661 -5.580 -18.312 1.00 66.31 95 THR A CA 1
ATOM 783 C C . THR A 1 95 ? 18.889 -6.688 -17.608 1.00 66.31 95 THR A C 1
ATOM 785 O O . THR A 1 95 ? 18.017 -6.402 -16.790 1.00 66.31 95 THR A O 1
ATOM 788 N N . LEU A 1 96 ? 19.197 -7.946 -17.922 1.00 68.75 96 LEU A N 1
ATOM 789 C CA . LEU A 1 96 ? 18.506 -9.139 -17.407 1.00 68.75 96 LEU A CA 1
ATOM 790 C C . LEU A 1 96 ? 18.358 -9.097 -15.869 1.00 68.75 96 LEU A C 1
ATOM 792 O O . LEU A 1 96 ? 17.348 -9.511 -15.307 1.00 68.75 96 LEU A O 1
ATOM 796 N N . LEU A 1 97 ? 19.333 -8.468 -15.212 1.00 67.00 97 LEU A N 1
ATOM 797 C CA . LEU A 1 97 ? 19.378 -8.149 -13.787 1.00 67.00 97 LEU A CA 1
ATOM 798 C C . LEU A 1 97 ? 18.218 -7.251 -13.300 1.00 67.00 97 LEU A C 1
ATOM 800 O O . LEU A 1 97 ? 17.656 -7.491 -12.237 1.00 67.00 97 LEU A O 1
ATOM 804 N N . VAL A 1 98 ? 17.813 -6.229 -14.057 1.00 71.25 98 VAL A N 1
ATOM 805 C CA . VAL A 1 98 ? 16.708 -5.329 -13.677 1.00 71.25 98 VAL A CA 1
ATOM 806 C C . VAL A 1 98 ? 15.371 -6.064 -13.737 1.00 71.25 98 VAL A C 1
ATOM 808 O O . VAL A 1 98 ? 14.536 -5.879 -12.853 1.00 71.25 98 VAL A O 1
ATOM 811 N N . ILE A 1 99 ? 15.179 -6.935 -14.732 1.00 71.56 99 ILE A N 1
ATOM 812 C CA . ILE A 1 99 ? 13.954 -7.731 -14.888 1.00 71.56 99 ILE A CA 1
ATOM 813 C C . ILE A 1 99 ? 13.821 -8.735 -13.737 1.00 71.56 99 ILE A C 1
ATOM 815 O O . ILE A 1 99 ? 12.756 -8.827 -13.124 1.00 71.56 99 ILE A O 1
ATOM 819 N N . THR A 1 100 ? 14.897 -9.451 -13.397 1.00 74.75 100 THR A N 1
ATOM 820 C CA . THR A 1 100 ? 14.871 -10.445 -12.313 1.00 74.75 100 THR A CA 1
ATOM 821 C C . THR A 1 100 ? 14.640 -9.802 -10.949 1.00 74.75 100 THR A C 1
ATOM 823 O O . THR A 1 100 ? 13.784 -10.275 -10.202 1.00 74.75 100 THR A O 1
ATOM 826 N N . LEU A 1 101 ? 15.313 -8.686 -10.640 1.00 74.19 101 LEU A N 1
ATOM 827 C CA . LEU A 1 101 ? 15.080 -7.938 -9.398 1.00 74.19 101 LEU A CA 1
ATOM 828 C C . LEU A 1 101 ? 13.651 -7.390 -9.312 1.00 74.19 101 LEU A C 1
ATOM 830 O O . LEU A 1 101 ? 13.017 -7.467 -8.260 1.00 74.19 101 LEU A O 1
ATOM 834 N N . SER A 1 102 ? 13.128 -6.878 -10.426 1.00 72.31 102 SER A N 1
ATOM 835 C CA . SER A 1 102 ? 11.769 -6.340 -10.519 1.00 72.31 102 SER A CA 1
ATOM 836 C C . SER A 1 102 ? 10.712 -7.421 -10.272 1.00 72.31 102 SER A C 1
ATOM 838 O O . SER A 1 102 ? 9.797 -7.216 -9.474 1.00 72.31 102 SER A O 1
ATOM 840 N N . LEU A 1 103 ? 10.863 -8.599 -10.886 1.00 75.75 103 LEU A N 1
ATOM 841 C CA . LEU A 1 103 ? 9.979 -9.749 -10.665 1.00 75.75 103 LEU A CA 1
ATOM 842 C C . LEU A 1 103 ? 10.081 -10.290 -9.235 1.00 75.75 103 LEU A C 1
ATOM 844 O O . LEU A 1 103 ? 9.055 -10.589 -8.623 1.00 75.75 103 LEU A O 1
ATOM 848 N N . PHE A 1 104 ? 11.293 -10.376 -8.681 1.00 82.06 104 PHE A N 1
ATOM 849 C CA . PHE A 1 104 ? 11.509 -10.803 -7.300 1.00 82.06 104 PHE A CA 1
ATOM 850 C C . PHE A 1 104 ? 10.838 -9.850 -6.300 1.00 82.06 104 PHE A C 1
ATOM 852 O O . PHE A 1 104 ? 10.141 -10.290 -5.383 1.00 82.06 104 PHE A O 1
ATOM 859 N N . TYR A 1 105 ? 10.970 -8.538 -6.502 1.00 75.94 105 TYR A N 1
ATOM 860 C CA . TYR A 1 105 ? 10.302 -7.552 -5.658 1.00 75.94 105 TYR A CA 1
ATOM 861 C C . TYR A 1 105 ? 8.772 -7.633 -5.786 1.00 75.94 105 TYR A C 1
ATOM 863 O O . TYR A 1 105 ? 8.066 -7.659 -4.780 1.00 75.94 105 TYR A O 1
ATOM 871 N N . LEU A 1 106 ? 8.238 -7.749 -7.007 1.00 75.75 106 LEU A N 1
ATOM 872 C CA . LEU A 1 106 ? 6.796 -7.908 -7.233 1.00 75.75 106 LEU A CA 1
ATOM 873 C C . LEU A 1 106 ? 6.265 -9.153 -6.507 1.00 75.75 106 LEU A C 1
ATOM 875 O O . LEU A 1 106 ? 5.261 -9.088 -5.796 1.00 75.75 106 LEU A O 1
ATOM 879 N N . PHE A 1 107 ? 6.980 -10.272 -6.628 1.00 81.00 107 PHE A N 1
ATOM 880 C CA . PHE A 1 107 ? 6.636 -11.517 -5.955 1.00 81.00 107 PHE A CA 1
ATOM 881 C C . PHE A 1 107 ? 6.633 -11.354 -4.433 1.00 81.00 107 PHE A C 1
ATOM 883 O O . PHE A 1 107 ? 5.647 -11.703 -3.785 1.00 81.00 107 PHE A O 1
ATOM 890 N N . THR A 1 108 ? 7.686 -10.767 -3.855 1.00 77.25 108 THR A N 1
ATOM 891 C CA . THR A 1 108 ? 7.759 -10.546 -2.402 1.00 77.25 108 THR A CA 1
ATOM 892 C C . THR A 1 108 ? 6.647 -9.624 -1.906 1.00 77.25 108 THR A C 1
ATOM 894 O O . THR A 1 108 ? 6.009 -9.958 -0.910 1.00 77.25 108 THR A O 1
ATOM 897 N N . VAL A 1 109 ? 6.321 -8.536 -2.612 1.00 73.44 109 VAL A N 1
ATOM 898 C CA . VAL A 1 109 ? 5.218 -7.633 -2.233 1.00 73.44 109 VAL A CA 1
ATOM 899 C C . VAL A 1 109 ? 3.853 -8.303 -2.347 1.00 73.44 109 VAL A C 1
ATOM 901 O O . VAL A 1 109 ? 3.035 -8.150 -1.441 1.00 73.44 109 VAL A O 1
ATOM 904 N N . VAL A 1 110 ? 3.585 -9.068 -3.408 1.00 73.50 110 VAL A N 1
ATOM 905 C CA . VAL A 1 110 ? 2.306 -9.785 -3.570 1.00 73.50 110 VAL A CA 1
ATOM 906 C C . VAL A 1 110 ? 2.134 -10.831 -2.479 1.00 73.50 110 VAL A C 1
ATOM 908 O O . VAL A 1 110 ? 1.075 -10.906 -1.857 1.00 73.50 110 VAL A O 1
ATOM 911 N N . VAL A 1 111 ? 3.187 -11.598 -2.199 1.00 75.00 111 VAL A N 1
ATOM 912 C CA . VAL A 1 111 ? 3.209 -12.584 -1.118 1.00 75.00 111 VAL A CA 1
ATOM 913 C C . VAL A 1 111 ? 2.981 -11.887 0.224 1.00 75.00 111 VAL A C 1
ATOM 915 O O . VAL A 1 111 ? 2.061 -12.242 0.960 1.00 75.00 111 VAL A O 1
ATOM 918 N N . PHE A 1 112 ? 3.740 -10.834 0.523 1.00 71.00 112 PHE A N 1
ATOM 919 C CA . PHE A 1 112 ? 3.631 -10.108 1.785 1.00 71.00 112 PHE A CA 1
ATOM 920 C C . PHE A 1 112 ? 2.259 -9.440 1.956 1.00 71.00 112 PHE A C 1
ATOM 922 O O . PHE A 1 112 ? 1.658 -9.526 3.026 1.00 71.00 112 PHE A O 1
ATOM 929 N N . SER A 1 113 ? 1.706 -8.847 0.896 1.00 68.06 113 SER A N 1
ATOM 930 C CA . SER A 1 113 ? 0.354 -8.279 0.887 1.00 68.06 113 SER A CA 1
ATOM 931 C C . SER A 1 113 ? -0.722 -9.356 1.071 1.00 68.06 113 SER A C 1
ATOM 933 O O . SER A 1 113 ? -1.687 -9.152 1.811 1.00 68.06 113 SER A O 1
ATOM 935 N N . ALA A 1 114 ? -0.545 -10.539 0.477 1.00 67.19 114 ALA A N 1
ATOM 936 C CA . ALA A 1 114 ? -1.464 -11.658 0.656 1.00 67.19 114 ALA A CA 1
ATOM 937 C C . ALA A 1 114 ? -1.455 -12.202 2.099 1.00 67.19 114 ALA A C 1
ATOM 939 O O . ALA A 1 114 ? -2.517 -12.550 2.628 1.00 67.19 114 ALA A O 1
ATOM 940 N N . PHE A 1 115 ? -0.288 -12.240 2.755 1.00 65.25 115 PHE A N 1
ATOM 941 C CA . PHE A 1 115 ? -0.146 -12.727 4.132 1.00 65.25 115 PHE A CA 1
ATOM 942 C C . PHE A 1 115 ? -0.558 -11.685 5.186 1.00 65.25 115 PHE A C 1
ATOM 944 O O . PHE A 1 115 ? -1.374 -11.994 6.057 1.00 65.25 115 PHE A O 1
ATOM 951 N N . TYR A 1 116 ? -0.070 -10.447 5.082 1.00 65.38 116 TYR A N 1
ATOM 952 C CA . TYR A 1 116 ? -0.289 -9.377 6.070 1.00 65.38 116 TYR A CA 1
ATOM 953 C C . TYR A 1 116 ? -1.475 -8.449 5.735 1.00 65.38 116 TYR A C 1
ATOM 955 O O . TYR A 1 116 ? -1.771 -7.498 6.467 1.00 65.38 116 TYR A O 1
ATOM 963 N N . GLY A 1 117 ? -2.207 -8.729 4.652 1.00 67.88 117 GLY A N 1
ATOM 964 C CA . GLY A 1 117 ? -3.385 -7.968 4.240 1.00 67.88 117 GLY A CA 1
ATOM 965 C C . GLY A 1 117 ? -3.058 -6.500 3.951 1.00 67.88 117 GLY A C 1
ATOM 966 O O . GLY A 1 117 ? -2.086 -6.182 3.269 1.00 67.88 117 GLY A O 1
ATOM 967 N N . ARG A 1 118 ? -3.872 -5.582 4.495 1.00 69.56 118 ARG A N 1
ATOM 968 C CA . ARG A 1 118 ? -3.667 -4.126 4.360 1.00 69.56 118 ARG A CA 1
AT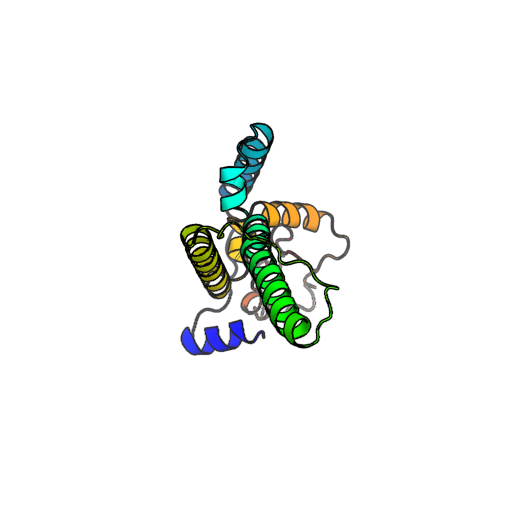OM 969 C C . ARG A 1 118 ? -2.734 -3.533 5.429 1.00 69.56 118 ARG A C 1
ATOM 971 O O . ARG A 1 118 ? -2.536 -2.321 5.440 1.00 69.56 118 ARG A O 1
ATOM 978 N N . GLN A 1 119 ? -2.129 -4.338 6.314 1.00 68.38 119 GLN A N 1
ATOM 979 C CA . GLN A 1 119 ? -1.194 -3.798 7.317 1.00 68.38 119 GLN A CA 1
ATOM 980 C C . GLN A 1 119 ? 0.064 -3.205 6.683 1.00 68.38 119 GLN A C 1
ATOM 982 O O . GLN A 1 119 ? 0.565 -2.206 7.186 1.00 68.38 119 GLN A O 1
ATOM 987 N N . TYR A 1 120 ? 0.528 -3.759 5.559 1.00 70.75 120 TYR A N 1
ATOM 988 C CA . TYR A 1 120 ? 1.656 -3.195 4.815 1.00 70.75 120 TYR A CA 1
ATOM 989 C C . TYR A 1 120 ? 1.368 -1.751 4.374 1.00 70.75 120 TYR A C 1
ATOM 991 O O . TYR A 1 120 ? 2.163 -0.848 4.622 1.00 70.75 120 TYR A O 1
ATOM 999 N N . CYS A 1 121 ? 0.174 -1.509 3.825 1.00 68.62 121 CYS A N 1
ATOM 1000 C CA . CYS A 1 121 ? -0.266 -0.174 3.430 1.00 68.62 121 CYS A CA 1
ATOM 1001 C C . CYS A 1 121 ? -0.408 0.782 4.628 1.00 68.62 121 CYS A C 1
ATOM 1003 O O . CYS A 1 121 ? -0.080 1.953 4.502 1.00 68.62 121 CYS A O 1
ATOM 1005 N N . ASN A 1 122 ? -0.854 0.297 5.790 1.00 68.31 122 ASN A N 1
ATOM 1006 C CA . ASN A 1 122 ? -1.110 1.144 6.962 1.00 68.31 122 ASN A CA 1
ATOM 1007 C C . ASN A 1 122 ? 0.126 1.449 7.827 1.00 68.31 122 ASN A C 1
ATOM 1009 O O . ASN A 1 122 ? 0.102 2.433 8.565 1.00 68.31 122 ASN A O 1
ATOM 1013 N N . LEU A 1 123 ? 1.159 0.597 7.803 1.00 69.19 123 LEU A N 1
ATOM 1014 C CA . LEU A 1 123 ? 2.349 0.748 8.655 1.00 69.19 123 LEU A CA 1
ATOM 1015 C C . LEU A 1 123 ? 3.619 1.108 7.883 1.00 69.19 123 LEU A C 1
ATOM 1017 O O . LEU A 1 123 ? 4.421 1.875 8.397 1.00 69.19 123 LEU A O 1
ATOM 1021 N N . ILE A 1 124 ? 3.824 0.510 6.707 1.00 72.25 124 ILE A N 1
ATOM 1022 C CA . ILE A 1 124 ? 5.103 0.565 5.982 1.00 72.25 124 ILE A CA 1
ATOM 1023 C C . ILE A 1 124 ? 5.021 1.525 4.796 1.00 72.25 124 ILE A C 1
ATOM 1025 O O . ILE A 1 124 ? 5.982 2.226 4.508 1.00 72.25 124 ILE A O 1
ATOM 1029 N N . CYS A 1 125 ? 3.874 1.580 4.117 1.00 73.62 125 CYS A N 1
ATOM 1030 C CA . CYS A 1 125 ? 3.717 2.410 2.931 1.00 73.62 125 CYS A CA 1
ATOM 1031 C C . CYS A 1 125 ? 3.456 3.885 3.309 1.00 73.62 125 CYS A C 1
ATOM 1033 O O . CYS A 1 125 ? 2.436 4.179 3.952 1.00 73.62 125 CYS A O 1
ATOM 1035 N N . PRO A 1 126 ? 4.305 4.838 2.880 1.00 72.94 126 PRO A N 1
ATOM 1036 C CA . PRO A 1 126 ? 4.077 6.262 3.135 1.00 72.94 126 PRO A CA 1
ATOM 1037 C C . PRO A 1 126 ? 2.820 6.766 2.413 1.00 72.94 126 PRO A C 1
ATOM 1039 O O . PRO A 1 126 ? 2.056 7.549 2.980 1.00 72.94 126 PRO A O 1
ATOM 1042 N N . VAL A 1 127 ? 2.520 6.227 1.225 1.00 73.50 127 VAL A N 1
ATOM 1043 C CA . VAL A 1 127 ? 1.284 6.519 0.481 1.00 73.50 127 VAL A CA 1
ATOM 1044 C C . VAL A 1 127 ? 0.049 6.108 1.284 1.00 73.50 127 VAL A C 1
ATOM 1046 O O . VAL A 1 127 ? -0.894 6.883 1.401 1.00 73.50 127 VAL A O 1
ATOM 1049 N N . GLY A 1 128 ? 0.046 4.929 1.912 1.00 76.50 128 GLY A N 1
ATOM 1050 C CA . GLY A 1 128 ? -1.095 4.504 2.731 1.00 76.50 128 GLY A CA 1
ATOM 1051 C C . GLY A 1 128 ? -1.264 5.338 4.005 1.00 76.50 128 GLY A C 1
ATOM 1052 O O . GLY A 1 128 ? -2.389 5.618 4.418 1.00 76.50 128 GLY A O 1
ATOM 1053 N N . THR A 1 129 ? -0.165 5.841 4.574 1.00 78.50 129 THR A N 1
ATOM 1054 C CA . THR A 1 129 ? -0.211 6.827 5.664 1.00 78.50 129 THR A CA 1
ATOM 1055 C C . THR A 1 129 ? -0.865 8.131 5.221 1.00 78.50 129 THR A C 1
ATOM 1057 O O . THR A 1 129 ? -1.707 8.655 5.955 1.00 78.50 129 THR A O 1
ATOM 1060 N N . PHE A 1 130 ? -0.505 8.620 4.035 1.00 77.56 130 PHE A N 1
ATOM 1061 C CA . PHE A 1 130 ? -1.059 9.833 3.442 1.00 77.56 130 PHE A CA 1
ATOM 1062 C C . PHE A 1 130 ? -2.548 9.678 3.100 1.00 77.56 130 PHE A C 1
ATOM 1064 O O . PHE A 1 130 ? -3.358 10.521 3.482 1.00 77.56 130 PHE A O 1
ATOM 1071 N N . LEU A 1 131 ? -2.945 8.554 2.493 1.00 75.38 131 LEU A N 1
ATOM 1072 C CA . LEU A 1 131 ? -4.357 8.241 2.245 1.00 75.38 131 LEU A CA 1
ATOM 1073 C C . LEU A 1 131 ? -5.159 8.113 3.546 1.00 75.38 131 LEU A C 1
ATOM 1075 O O . LEU A 1 131 ? -6.303 8.547 3.595 1.00 75.38 131 LEU A O 1
ATOM 1079 N N . GLY A 1 132 ? -4.577 7.562 4.613 1.00 75.75 132 GLY A N 1
ATOM 1080 C CA . GLY A 1 132 ? -5.233 7.513 5.921 1.00 75.75 132 GLY A CA 1
ATOM 1081 C C . GLY A 1 132 ? -5.460 8.902 6.533 1.00 75.75 132 GLY A C 1
ATOM 1082 O O . GLY A 1 132 ? -6.495 9.133 7.153 1.00 75.75 132 GLY A O 1
ATOM 1083 N N . LEU A 1 133 ? -4.536 9.846 6.318 1.00 76.44 133 LEU A N 1
ATOM 1084 C CA . LEU A 1 133 ? -4.721 11.248 6.717 1.00 76.44 133 LEU A CA 1
ATOM 1085 C C . LEU A 1 133 ? -5.837 11.916 5.904 1.00 76.44 133 LEU A C 1
ATOM 1087 O O . LEU A 1 133 ? -6.669 12.617 6.475 1.00 76.44 133 LEU A O 1
ATOM 1091 N N . LEU A 1 134 ? -5.902 11.650 4.597 1.00 77.06 134 LEU A N 1
ATOM 1092 C CA . LEU A 1 134 ? -6.980 12.126 3.724 1.00 77.06 134 LEU A CA 1
ATOM 1093 C C . LEU A 1 134 ? -8.340 11.502 4.079 1.00 77.06 134 LEU A C 1
ATOM 1095 O O . LEU A 1 134 ? -9.350 12.199 4.081 1.00 77.06 134 LEU A O 1
ATOM 1099 N N . SER A 1 135 ? -8.375 10.219 4.450 1.00 76.06 135 SER A N 1
ATOM 1100 C CA . SER A 1 135 ? -9.597 9.506 4.856 1.00 76.06 135 SER A CA 1
ATOM 1101 C C . SER A 1 135 ? -10.281 10.166 6.060 1.00 76.06 135 SER A C 1
ATOM 1103 O O . SER A 1 135 ? -11.509 10.230 6.129 1.00 76.06 135 SER A O 1
ATOM 1105 N N . ARG A 1 136 ? -9.511 10.782 6.970 1.00 73.56 136 ARG A N 1
ATOM 1106 C CA . ARG A 1 136 ? -10.061 11.557 8.096 1.00 73.56 136 ARG A CA 1
ATOM 1107 C C . ARG A 1 136 ? -10.939 12.735 7.646 1.00 73.56 136 ARG A C 1
ATOM 1109 O O . ARG A 1 136 ? -11.890 13.084 8.361 1.00 73.56 136 ARG A O 1
ATOM 1116 N N . PHE A 1 137 ? -10.637 13.311 6.482 1.00 75.50 137 PHE A N 1
ATOM 1117 C CA . PHE A 1 137 ? -11.393 14.396 5.851 1.00 75.50 137 PHE A CA 1
ATOM 1118 C C . PHE A 1 137 ? -12.543 13.902 4.963 1.00 75.50 137 PHE A C 1
ATOM 1120 O O . PHE A 1 137 ? -13.353 14.714 4.524 1.00 75.50 137 PHE A O 1
ATOM 1127 N N . SER A 1 138 ? -12.659 12.591 4.721 1.00 73.94 138 SER A N 1
ATOM 1128 C CA . SER A 1 138 ? -13.752 12.038 3.922 1.00 73.94 138 SER A CA 1
ATOM 1129 C C . SER A 1 138 ? -15.106 12.220 4.618 1.00 73.94 138 SER A C 1
ATOM 1131 O O . SER A 1 138 ? -15.242 12.019 5.829 1.00 73.94 138 SER A O 1
ATOM 1133 N N . VAL A 1 139 ? -16.116 12.596 3.829 1.00 66.56 139 VAL A N 1
ATOM 1134 C CA . VAL A 1 139 ? -17.494 12.867 4.275 1.00 66.56 139 VAL A CA 1
ATOM 1135 C C . VAL A 1 139 ? -18.249 11.567 4.591 1.00 66.56 139 VAL A C 1
ATOM 1137 O O . VAL A 1 139 ? -19.120 11.541 5.457 1.00 66.56 139 VAL A O 1
ATOM 1140 N N . LEU A 1 140 ? -17.882 10.458 3.942 1.00 74.12 140 LEU A N 1
ATOM 1141 C CA . LEU A 1 140 ? -18.531 9.155 4.106 1.00 74.12 140 LEU A CA 1
ATOM 1142 C C . LEU A 1 140 ? -17.834 8.340 5.202 1.00 74.12 140 LEU A C 1
ATOM 1144 O O . LEU A 1 140 ? -16.964 7.510 4.932 1.00 74.12 140 LEU A O 1
ATOM 1148 N N . LYS A 1 141 ? -18.218 8.586 6.459 1.00 76.38 141 LYS A N 1
ATOM 1149 C CA . LYS A 1 141 ? -17.699 7.855 7.624 1.00 76.38 141 LYS A CA 1
ATOM 1150 C C . LYS A 1 141 ? -18.633 6.716 8.005 1.00 76.38 141 LYS A C 1
ATOM 1152 O O . LYS A 1 141 ? -19.799 6.932 8.316 1.00 76.38 141 LYS A O 1
ATOM 1157 N N . ILE A 1 142 ? -18.092 5.502 8.027 1.00 82.75 142 ILE A N 1
ATOM 1158 C CA . ILE A 1 142 ? -18.775 4.345 8.609 1.00 82.75 142 ILE A CA 1
ATOM 1159 C C . ILE A 1 142 ? -18.831 4.560 10.124 1.00 82.75 142 ILE A C 1
ATOM 1161 O O . ILE A 1 142 ? -17.819 4.892 10.737 1.00 82.75 142 ILE A O 1
ATOM 1165 N N . THR A 1 143 ? -19.999 4.368 10.727 1.00 82.62 143 THR A N 1
ATOM 1166 C CA . THR A 1 143 ? -20.202 4.420 12.178 1.00 82.62 143 THR A CA 1
ATOM 1167 C C . THR A 1 143 ? -20.902 3.147 12.637 1.00 82.62 143 THR A C 1
ATOM 1169 O O . THR A 1 143 ? -21.696 2.556 11.906 1.00 82.62 143 THR A O 1
ATOM 1172 N N . ILE A 1 144 ? -20.562 2.676 13.837 1.00 85.31 144 ILE A N 1
ATOM 1173 C CA . ILE A 1 144 ? -21.264 1.554 14.463 1.00 85.31 144 ILE A CA 1
ATOM 1174 C C . ILE A 1 144 ? -22.432 2.143 15.247 1.00 85.31 144 ILE A C 1
ATOM 1176 O O . ILE A 1 144 ? -22.221 2.923 16.176 1.00 85.31 144 ILE A O 1
ATOM 1180 N N . ASP A 1 145 ? -23.646 1.766 14.861 1.00 87.75 145 ASP A N 1
ATOM 1181 C CA . ASP A 1 145 ? -24.859 2.081 15.607 1.00 87.75 145 ASP A CA 1
ATOM 1182 C C . ASP A 1 145 ? -24.851 1.284 16.921 1.00 87.75 145 ASP A C 1
ATOM 1184 O O . ASP A 1 145 ? -24.880 0.048 16.912 1.00 87.75 145 ASP A O 1
ATOM 1188 N N . LYS A 1 146 ? -24.731 1.992 18.049 1.00 86.31 146 LYS A N 1
ATOM 1189 C CA . LYS A 1 146 ? -24.584 1.381 19.379 1.00 86.31 146 LYS A CA 1
ATOM 1190 C C . LYS A 1 146 ? -25.846 0.640 19.807 1.00 86.31 146 LYS A C 1
ATOM 1192 O O . LYS A 1 146 ? -25.734 -0.352 20.517 1.00 86.31 146 LYS A O 1
ATOM 1197 N N . ASP A 1 147 ? -27.006 1.065 19.316 1.00 86.94 147 ASP A N 1
ATOM 1198 C CA . ASP A 1 147 ? -28.299 0.515 19.724 1.00 86.94 147 ASP A CA 1
ATOM 1199 C C . ASP A 1 147 ? -28.600 -0.810 19.009 1.00 86.94 147 ASP A C 1
ATOM 1201 O O . ASP A 1 147 ? -29.319 -1.665 19.522 1.00 86.94 147 ASP A O 1
ATOM 1205 N N . LYS A 1 148 ? -28.005 -1.016 17.826 1.00 87.62 148 LYS A N 1
ATOM 1206 C CA . LYS A 1 148 ? -28.170 -2.234 17.011 1.00 87.62 148 LYS A CA 1
ATOM 1207 C C . LYS A 1 148 ? -27.007 -3.221 17.142 1.00 87.62 148 LYS A C 1
ATOM 1209 O O . LYS A 1 148 ? -27.100 -4.349 16.655 1.00 87.62 148 LYS A O 1
ATOM 1214 N N . CYS A 1 149 ? -25.890 -2.813 17.743 1.00 87.25 149 CYS A N 1
ATOM 1215 C CA . CYS A 1 149 ? -24.697 -3.645 17.847 1.00 87.25 149 CYS A CA 1
ATOM 1216 C C . CYS A 1 149 ? -24.826 -4.667 18.984 1.00 87.25 149 CYS A C 1
ATOM 1218 O O . CYS A 1 149 ? -24.894 -4.314 20.155 1.00 87.25 149 CYS A O 1
ATOM 1220 N N . ASN A 1 150 ? -24.758 -5.956 18.649 1.00 89.38 150 ASN A N 1
ATOM 1221 C CA . ASN A 1 150 ? -24.787 -7.058 19.617 1.00 89.38 150 ASN A CA 1
ATOM 1222 C C . ASN A 1 150 ? -23.391 -7.589 20.004 1.00 89.38 150 ASN A C 1
ATOM 1224 O O . ASN A 1 150 ? -23.279 -8.704 20.508 1.00 89.38 150 ASN A O 1
ATOM 1228 N N . LEU A 1 151 ? -22.317 -6.842 19.714 1.00 86.62 151 LEU A N 1
ATOM 1229 C CA . LEU A 1 151 ? -20.932 -7.194 20.076 1.00 86.62 151 LEU A CA 1
ATOM 1230 C C . LEU A 1 151 ? -20.459 -8.575 19.555 1.00 86.62 151 LEU A C 1
ATOM 1232 O O . LEU A 1 151 ? -19.528 -9.171 20.091 1.00 86.62 151 LEU A O 1
ATOM 1236 N N . CYS A 1 152 ? -21.034 -9.087 18.458 1.00 87.00 152 CYS A N 1
ATOM 1237 C CA . CYS A 1 152 ? -20.688 -10.409 17.906 1.00 87.00 152 CYS A CA 1
ATOM 1238 C C . CYS A 1 152 ? -19.250 -10.529 17.340 1.00 87.00 152 CYS A C 1
ATOM 1240 O O . CYS A 1 152 ? -18.764 -11.633 17.049 1.00 87.00 152 CYS A O 1
ATOM 1242 N N . GLY A 1 153 ? -18.566 -9.398 17.121 1.00 84.31 153 GLY A N 1
ATOM 1243 C CA . GLY A 1 153 ? -17.202 -9.337 16.580 1.00 84.31 153 GLY A CA 1
ATOM 1244 C C . GLY A 1 153 ? -17.067 -9.844 15.137 1.00 84.31 153 GLY A C 1
ATOM 1245 O O . GLY A 1 153 ? -15.962 -10.151 14.687 1.00 84.31 153 GLY A O 1
ATOM 1246 N N . ALA A 1 154 ? -18.174 -9.986 14.399 1.00 85.62 154 ALA A N 1
ATOM 1247 C CA . ALA A 1 154 ? -18.151 -10.430 13.004 1.00 85.62 154 ALA A CA 1
ATOM 1248 C C . ALA A 1 154 ? -17.451 -9.408 12.091 1.00 85.62 154 ALA A C 1
ATOM 1250 O O . ALA A 1 154 ? -16.655 -9.795 11.235 1.00 85.62 154 ALA A O 1
ATOM 1251 N N . CYS A 1 155 ? -17.688 -8.114 12.326 1.00 86.44 155 CYS A N 1
ATOM 1252 C CA . CYS A 1 155 ? -17.051 -7.005 11.611 1.00 86.44 155 CYS A CA 1
ATOM 1253 C C . CYS A 1 155 ? -15.521 -6.999 11.781 1.00 86.44 155 CYS A C 1
ATOM 1255 O O . CYS A 1 155 ? -14.789 -6.893 10.797 1.00 86.44 155 CYS A O 1
ATOM 1257 N N . GLU A 1 156 ? -15.033 -7.206 13.006 1.00 86.88 156 GLU A N 1
ATOM 1258 C CA . GLU A 1 156 ? -13.602 -7.274 13.321 1.00 86.88 156 GLU A CA 1
ATOM 1259 C C . GLU A 1 156 ? -12.909 -8.422 12.568 1.00 86.88 156 GLU A C 1
ATOM 1261 O O . GLU A 1 156 ? -11.887 -8.213 11.915 1.00 86.88 156 GLU A O 1
ATOM 1266 N N . LYS A 1 157 ? -13.530 -9.610 12.548 1.00 82.25 157 LYS A N 1
ATOM 1267 C CA . LYS A 1 157 ? -12.982 -10.826 11.915 1.00 82.25 157 LYS A CA 1
ATOM 1268 C C . LYS A 1 157 ? -12.838 -10.735 10.397 1.00 82.25 157 LYS A C 1
ATOM 1270 O O . LYS A 1 157 ? -12.086 -11.526 9.824 1.00 82.25 157 LYS A O 1
ATOM 1275 N N . VAL A 1 158 ? -13.568 -9.830 9.746 1.00 81.12 158 VAL A N 1
ATOM 1276 C CA . VAL A 1 158 ? -13.545 -9.625 8.287 1.00 81.12 158 VAL A CA 1
ATOM 1277 C C . VAL A 1 158 ? -12.667 -8.429 7.898 1.00 81.12 158 VAL A C 1
ATOM 1279 O O . VAL A 1 158 ? -12.187 -8.361 6.764 1.00 81.12 158 VAL A O 1
ATOM 1282 N N . CYS A 1 159 ? -12.399 -7.506 8.827 1.00 82.31 159 CYS A N 1
ATOM 1283 C CA . CYS A 1 159 ? -11.658 -6.282 8.550 1.00 82.31 159 CYS A CA 1
ATOM 1284 C C . CYS A 1 159 ? -10.170 -6.547 8.261 1.00 82.31 159 CYS A C 1
ATOM 1286 O O . CYS A 1 159 ? -9.343 -6.671 9.162 1.00 82.31 159 CYS A O 1
ATOM 1288 N N . LYS A 1 160 ? -9.796 -6.526 6.978 1.00 78.12 160 LYS A N 1
ATOM 1289 C CA . LYS A 1 160 ? -8.397 -6.662 6.527 1.00 78.12 160 LYS A CA 1
ATOM 1290 C C . LYS A 1 160 ? -7.479 -5.512 6.957 1.00 78.12 160 LYS A C 1
ATOM 1292 O O . LYS A 1 160 ? -6.260 -5.652 6.876 1.00 78.12 160 LYS A O 1
ATOM 1297 N N . ALA A 1 161 ? -8.058 -4.368 7.327 1.00 76.81 161 ALA A N 1
ATOM 1298 C CA . ALA A 1 161 ? -7.342 -3.164 7.746 1.00 76.81 161 ALA A CA 1
ATOM 1299 C C . ALA A 1 161 ? -7.127 -3.090 9.266 1.00 76.81 161 ALA A C 1
ATOM 1301 O O . ALA A 1 161 ? -6.400 -2.212 9.724 1.00 76.81 161 ALA A O 1
ATOM 1302 N N . TYR A 1 162 ? -7.714 -4.018 10.036 1.00 81.44 162 TYR A N 1
ATOM 1303 C CA . TYR A 1 162 ? -7.586 -4.078 11.493 1.00 81.44 162 TYR A CA 1
ATOM 1304 C C . TYR A 1 162 ? -8.000 -2.772 12.213 1.00 81.44 162 TYR A C 1
ATOM 1306 O O . TYR A 1 162 ? -7.478 -2.480 13.285 1.00 81.44 162 TYR A O 1
ATOM 1314 N N . CYS A 1 163 ? -8.920 -1.989 11.625 1.00 84.25 163 CYS A N 1
ATOM 1315 C CA . CYS A 1 163 ? -9.384 -0.688 12.144 1.00 84.25 163 CYS A CA 1
ATOM 1316 C C . CYS A 1 163 ? -10.655 -0.760 13.011 1.00 84.25 163 CYS A C 1
ATOM 1318 O O . CYS A 1 163 ? -11.075 0.266 13.536 1.00 84.25 163 CYS A O 1
ATOM 1320 N N . ILE A 1 164 ? -11.288 -1.930 13.143 1.00 87.25 164 ILE A N 1
ATOM 1321 C CA . ILE A 1 164 ? -12.556 -2.081 13.871 1.00 87.25 164 ILE A CA 1
ATOM 1322 C C . ILE A 1 164 ? -12.291 -2.702 15.236 1.00 87.25 164 ILE A C 1
ATOM 1324 O O . ILE A 1 164 ? -11.874 -3.858 15.297 1.00 87.25 164 ILE A O 1
ATOM 1328 N N . ASP A 1 165 ? -12.581 -1.963 16.304 1.00 88.19 165 ASP A N 1
ATOM 1329 C CA . ASP A 1 165 ? -12.590 -2.481 17.670 1.00 88.19 165 ASP A CA 1
ATOM 1330 C C . ASP A 1 165 ? -14.033 -2.780 18.089 1.00 88.19 165 ASP A C 1
ATOM 1332 O O . ASP A 1 165 ? -14.830 -1.875 18.362 1.00 88.19 165 ASP A O 1
ATOM 1336 N N . SER A 1 166 ? -14.372 -4.072 18.122 1.00 85.12 166 SER A N 1
ATOM 1337 C CA . SER A 1 166 ? -15.710 -4.518 18.503 1.00 85.12 166 SER A CA 1
ATOM 1338 C C . SER A 1 166 ? -15.998 -4.334 19.993 1.00 85.12 166 SER A C 1
ATOM 1340 O O . SER A 1 166 ? -17.151 -4.106 20.338 1.00 85.12 166 SER A O 1
ATOM 1342 N N . LYS A 1 167 ? -14.983 -4.357 20.870 1.00 84.69 167 LYS A N 1
ATOM 1343 C CA . LYS A 1 167 ? -15.165 -4.237 22.327 1.00 84.69 167 LYS A CA 1
ATOM 1344 C C . LYS A 1 167 ? -15.489 -2.810 22.740 1.00 84.69 167 LYS A C 1
ATOM 1346 O O . LYS A 1 167 ? -16.352 -2.590 23.580 1.00 84.69 167 LYS A O 1
ATOM 1351 N N . ASN A 1 168 ? -14.800 -1.848 22.131 1.00 85.88 168 ASN A N 1
ATOM 1352 C CA . ASN A 1 168 ? -14.980 -0.433 22.443 1.00 85.88 168 ASN A CA 1
ATOM 1353 C C . ASN A 1 168 ? -15.977 0.272 21.509 1.00 85.88 168 ASN A C 1
ATOM 1355 O O . ASN A 1 168 ? -16.217 1.465 21.689 1.00 85.88 168 ASN A O 1
ATOM 1359 N N . MET A 1 169 ? -16.540 -0.436 20.517 1.00 83.69 169 MET A N 1
ATOM 1360 C CA . MET A 1 169 ? -17.405 0.122 19.465 1.00 83.69 169 MET A CA 1
ATOM 1361 C C . MET A 1 169 ? -16.776 1.352 18.791 1.00 83.69 169 MET A C 1
ATOM 1363 O O . MET A 1 169 ? -17.436 2.365 18.551 1.00 83.69 169 MET A O 1
ATOM 1367 N N . LYS A 1 170 ? -15.468 1.274 18.523 1.00 85.62 170 LYS A N 1
ATOM 1368 C CA . LYS A 1 170 ? -14.677 2.357 17.930 1.00 85.62 170 LYS A CA 1
ATOM 1369 C C . LYS A 1 170 ? -14.111 1.931 16.582 1.00 85.62 170 LYS A C 1
ATOM 1371 O O . LYS A 1 170 ? -13.758 0.772 16.364 1.00 85.62 170 LYS A O 1
ATOM 1376 N N . LEU A 1 171 ? -14.045 2.902 15.681 1.00 85.19 171 LEU A N 1
ATOM 1377 C CA . LEU A 1 171 ? -13.479 2.763 14.347 1.00 85.19 171 LEU A CA 1
ATOM 1378 C C . LEU A 1 171 ? -12.289 3.709 14.220 1.00 85.19 171 LEU A C 1
ATOM 1380 O O . LEU A 1 171 ? -12.430 4.918 14.401 1.00 85.19 171 LEU A O 1
ATOM 1384 N N . ASP A 1 172 ? -11.129 3.158 13.876 1.00 82.38 172 ASP A N 1
ATOM 1385 C CA . ASP A 1 172 ? -9.923 3.941 13.622 1.00 82.38 172 ASP A CA 1
ATOM 1386 C C . ASP A 1 172 ? -9.880 4.408 12.167 1.00 82.38 172 ASP A C 1
ATOM 1388 O O . ASP A 1 172 ? -9.372 3.717 11.275 1.00 82.38 172 ASP A O 1
ATOM 1392 N N . PHE A 1 173 ? -10.393 5.614 11.928 1.00 78.06 173 PHE A N 1
ATOM 1393 C CA . PHE A 1 173 ? -10.439 6.221 10.594 1.00 78.06 173 PHE A CA 1
ATOM 1394 C C . PHE A 1 173 ? -9.056 6.447 9.984 1.00 78.06 173 PHE A C 1
ATOM 1396 O O . PHE A 1 173 ? -8.891 6.273 8.783 1.00 78.06 173 PHE A O 1
ATOM 1403 N N . ASP A 1 174 ? -8.036 6.705 10.805 1.00 75.75 174 ASP A N 1
ATOM 1404 C CA . ASP A 1 174 ? -6.669 6.916 10.323 1.00 75.75 174 ASP A CA 1
ATOM 1405 C C . ASP A 1 174 ? -6.099 5.693 9.578 1.00 75.75 174 ASP A C 1
ATOM 1407 O O . ASP A 1 174 ? -5.104 5.827 8.866 1.00 75.75 174 ASP A O 1
ATOM 1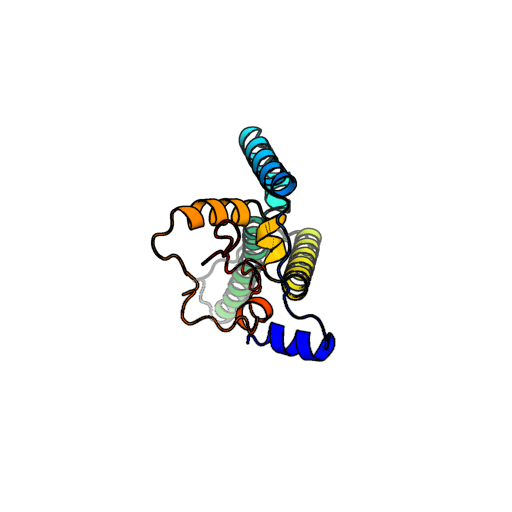411 N N . ARG A 1 175 ? -6.675 4.497 9.776 1.00 74.25 175 ARG A N 1
ATOM 1412 C CA . ARG A 1 175 ? -6.251 3.213 9.179 1.00 74.25 175 ARG A CA 1
ATOM 1413 C C . ARG A 1 175 ? -7.297 2.591 8.259 1.00 74.25 175 ARG A C 1
ATOM 1415 O O . ARG A 1 175 ? -6.985 1.686 7.480 1.00 74.25 175 ARG A O 1
ATOM 1422 N N . CYS A 1 176 ? -8.542 3.027 8.379 1.00 72.75 176 CYS A N 1
ATOM 1423 C CA . CYS A 1 176 ? -9.615 2.633 7.489 1.00 72.75 176 CYS A CA 1
ATOM 1424 C C . CYS A 1 176 ? -9.474 3.448 6.192 1.00 72.75 176 CYS A C 1
ATOM 1426 O O . CYS A 1 176 ? -9.931 4.582 6.084 1.00 72.75 176 CYS A O 1
ATOM 1428 N N . VAL A 1 177 ? -8.790 2.855 5.211 1.00 62.41 177 VAL A N 1
ATOM 1429 C CA . VAL A 1 177 ? -8.808 3.331 3.823 1.00 62.41 177 VAL A CA 1
ATOM 1430 C C . VAL A 1 177 ? -10.102 2.814 3.196 1.00 62.41 177 VAL A C 1
ATOM 1432 O O . VAL A 1 177 ? -10.187 1.620 2.866 1.00 62.41 177 VAL A O 1
ATOM 1435 N N . SER A 1 178 ? -11.119 3.677 3.165 1.00 44.56 178 SER A N 1
ATOM 1436 C CA . SER A 1 178 ? -12.371 3.476 2.430 1.00 44.56 178 SER A CA 1
ATOM 1437 C C . SER A 1 178 ? -12.163 3.624 0.929 1.00 44.56 178 SER A C 1
ATOM 1439 O O . SER A 1 178 ? -11.303 4.435 0.520 1.00 44.56 178 SER A O 1
#

Foldseek 3Di:
DDPLVVVCCVVVVDDFQAADDDPVVLLVVLLVVLVVCVVVVVVVVNCLLAPVSLVVLLCCLPVVVVVLVVLQVVCVVCVVVVDNPGDNDDDDPPPPVSNVVSVVSVVVVVVCCSVLPCVCLLRRHSVSLVLLVVQVVDPDDDADDPVPQPLPCPCSRPDSQSQADSVVSGGRSSRPND

pLDDT: mean 74.7, std 8.21, range [44.56, 89.38]